Protein AF-A0A374UL57-F1 (afdb_monomer_lite)

Foldseek 3Di:
DDPVVLVVLCVVVVDPDDLVVSCVVSVHDSVVSVVSCVVDDPDDDDDDPDKDKDWDADDPDPDRIWIWIDDVVVGDTDDIWRDPDPVRVVVVVD

Radius of gyration: 16.24 Å; chains: 1; bounding box: 35×29×39 Å

pLDDT: mean 92.46, std 6.15, range [67.19, 98.31]

Sequence (94 aa):
MTNRLSAYIIDKLRDAVTYTSVAREMNLSVNTVIRVFGVVDYGHKNLPSALSIDEFKGNTGGEKYQCIITDPVKRVVLDILPARTEVCLTKYFA

Secondary structure (DSSP, 8-state):
--HHHHHHHHHHTTSS--HHHHHHHTT--HHHHHHHHTT-----PPPPSS-EEEEEE--STT-SEEEEEEETTTTEEEEEES---HHHHHHHH-

Structure (mmCIF, N/CA/C/O backbone):
data_AF-A0A374UL57-F1
#
_entry.id   AF-A0A374UL57-F1
#
loop_
_atom_site.group_PDB
_atom_site.id
_atom_site.type_symbol
_atom_site.label_atom_id
_atom_site.label_alt_id
_atom_site.label_comp_id
_atom_site.label_asym_id
_atom_site.label_entity_id
_atom_site.label_seq_id
_atom_site.pdbx_PDB_ins_code
_atom_site.Cartn_x
_atom_site.Cartn_y
_atom_site.Cartn_z
_atom_site.occupancy
_atom_site.B_iso_or_equiv
_atom_site.auth_seq_id
_atom_site.auth_comp_id
_atom_site.auth_asym_id
_atom_site.auth_atom_id
_atom_site.pdbx_PDB_model_num
ATOM 1 N N . MET A 1 1 ? -7.274 -5.044 23.178 1.00 78.94 1 MET A N 1
ATOM 2 C CA . MET A 1 1 ? -8.041 -5.071 21.913 1.00 78.94 1 MET A CA 1
ATOM 3 C C . MET A 1 1 ? -8.206 -6.523 21.512 1.00 78.94 1 MET A C 1
ATOM 5 O O . MET A 1 1 ? -7.232 -7.251 21.627 1.00 78.94 1 MET A O 1
ATOM 9 N N . THR A 1 2 ? -9.408 -6.975 21.156 1.00 94.88 2 THR A N 1
ATOM 10 C CA . THR A 1 2 ? -9.630 -8.385 20.788 1.00 94.88 2 THR A CA 1
ATOM 11 C C . THR A 1 2 ? -9.270 -8.620 19.321 1.00 94.88 2 THR A C 1
ATOM 13 O O . THR A 1 2 ? -9.438 -7.719 18.501 1.00 94.88 2 THR A O 1
ATOM 16 N N . ASN A 1 3 ? -8.846 -9.838 18.969 1.00 95.12 3 ASN A N 1
ATOM 17 C CA . ASN A 1 3 ? -8.517 -10.194 17.579 1.00 95.12 3 ASN A CA 1
ATOM 18 C C . ASN A 1 3 ? -9.691 -9.949 16.621 1.00 95.12 3 ASN A C 1
ATOM 20 O O . ASN A 1 3 ? -9.488 -9.504 15.497 1.00 95.12 3 ASN A O 1
ATOM 24 N N . ARG A 1 4 ? -10.927 -10.169 17.090 1.00 96.62 4 ARG A N 1
ATOM 25 C CA . ARG A 1 4 ? -12.145 -9.904 16.313 1.00 96.62 4 ARG A CA 1
ATOM 26 C C . ARG A 1 4 ? -12.296 -8.425 15.955 1.00 96.62 4 ARG A C 1
ATOM 28 O O . ARG A 1 4 ? -12.655 -8.117 14.826 1.00 96.62 4 ARG A O 1
ATOM 35 N N . LEU A 1 5 ? -12.019 -7.518 16.896 1.00 96.06 5 LEU A N 1
ATOM 36 C CA . LEU A 1 5 ? -12.085 -6.080 16.629 1.00 96.06 5 LEU A CA 1
ATOM 37 C C . LEU A 1 5 ? -10.963 -5.646 15.679 1.00 96.06 5 LEU A C 1
ATOM 39 O O . LEU A 1 5 ? -11.226 -4.892 14.751 1.00 96.06 5 LEU A O 1
ATOM 43 N N . SER A 1 6 ? -9.744 -6.160 15.861 1.00 96.56 6 SER A N 1
ATOM 44 C CA . SER A 1 6 ? -8.632 -5.879 14.945 1.00 96.56 6 SER A CA 1
ATOM 45 C C . SER A 1 6 ? -8.938 -6.333 13.514 1.00 96.56 6 SER A C 1
ATOM 47 O O . SER A 1 6 ? -8.752 -5.560 12.581 1.00 96.56 6 SER A O 1
ATOM 49 N N . ALA A 1 7 ? -9.466 -7.549 13.338 1.00 96.12 7 ALA A N 1
ATOM 50 C CA . ALA A 1 7 ? -9.856 -8.066 12.027 1.00 96.12 7 ALA A CA 1
ATOM 51 C C . ALA A 1 7 ? -10.949 -7.208 11.371 1.00 96.12 7 ALA A C 1
ATOM 53 O O . ALA A 1 7 ? -10.868 -6.915 10.184 1.00 96.12 7 ALA A O 1
ATOM 54 N N . TYR A 1 8 ? -1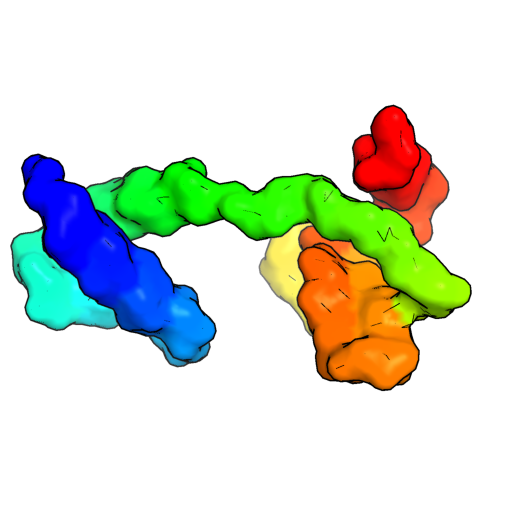1.931 -6.751 12.152 1.00 96.62 8 TYR A N 1
ATOM 55 C CA . TYR A 1 8 ? -12.988 -5.871 11.656 1.00 96.62 8 TYR A CA 1
ATOM 56 C C . TYR A 1 8 ? -12.467 -4.485 11.241 1.00 96.62 8 TYR A C 1
ATOM 58 O O . TYR A 1 8 ? -12.885 -3.948 10.220 1.00 96.62 8 TYR A O 1
ATOM 66 N N . ILE A 1 9 ? -11.511 -3.921 11.988 1.00 97.25 9 ILE A N 1
ATOM 67 C CA . ILE A 1 9 ? -10.827 -2.676 11.605 1.00 97.25 9 ILE A CA 1
ATOM 68 C C . ILE A 1 9 ? -10.090 -2.852 10.270 1.00 97.25 9 ILE A C 1
ATOM 70 O O . ILE A 1 9 ? -10.194 -1.989 9.404 1.00 97.25 9 ILE A O 1
ATOM 74 N N . ILE A 1 10 ? -9.359 -3.959 10.097 1.00 96.31 10 ILE A N 1
ATOM 75 C CA . ILE A 1 10 ? -8.625 -4.254 8.856 1.00 96.31 10 ILE A CA 1
ATOM 76 C C . ILE A 1 10 ? -9.588 -4.410 7.674 1.00 96.31 10 ILE A C 1
ATOM 78 O O . ILE A 1 10 ? -9.320 -3.877 6.602 1.00 96.31 10 ILE A O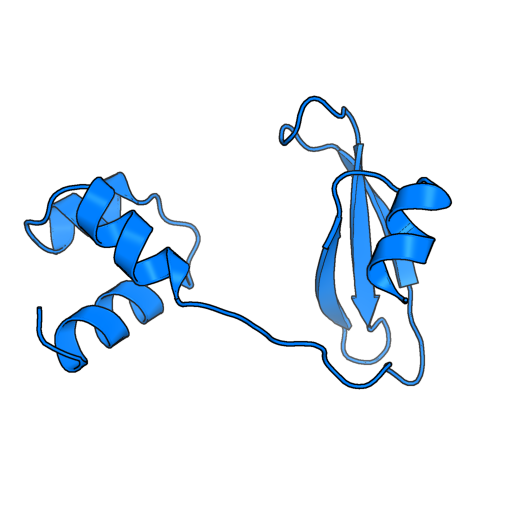 1
ATOM 82 N N . ASP A 1 11 ? -10.716 -5.094 7.871 1.00 96.19 11 ASP A N 1
ATOM 83 C CA . ASP A 1 11 ? -11.744 -5.263 6.840 1.00 96.19 11 ASP A CA 1
ATOM 84 C C . ASP A 1 11 ? -12.310 -3.914 6.373 1.00 96.19 11 ASP A C 1
ATOM 86 O O . ASP A 1 11 ? -12.367 -3.645 5.177 1.00 96.19 11 ASP A O 1
ATOM 90 N N . LYS A 1 12 ? -12.602 -3.001 7.308 1.00 96.12 12 LYS A N 1
ATOM 91 C CA . LYS A 1 12 ? -13.057 -1.635 6.996 1.00 96.12 12 LYS A CA 1
ATOM 92 C C . LYS A 1 12 ? -12.032 -0.811 6.221 1.00 96.12 12 LYS A C 1
ATOM 94 O O . LYS A 1 12 ? -12.408 0.011 5.393 1.00 96.12 12 LYS A O 1
ATOM 99 N N . LEU A 1 13 ? -10.745 -1.018 6.491 1.00 96.50 13 LEU A N 1
ATOM 100 C CA . LEU A 1 13 ? -9.643 -0.328 5.814 1.00 96.50 13 LEU A CA 1
ATOM 101 C C . LEU A 1 13 ? -9.341 -0.885 4.415 1.00 96.50 13 LEU A C 1
ATOM 103 O O . LEU A 1 13 ? -8.445 -0.374 3.748 1.00 96.50 13 LEU A O 1
ATOM 107 N N . ARG A 1 14 ? -10.063 -1.917 3.960 1.00 93.44 14 ARG A N 1
ATOM 108 C CA . ARG A 1 14 ? -9.954 -2.427 2.587 1.00 93.44 14 ARG A CA 1
ATOM 109 C C . ARG A 1 14 ? -1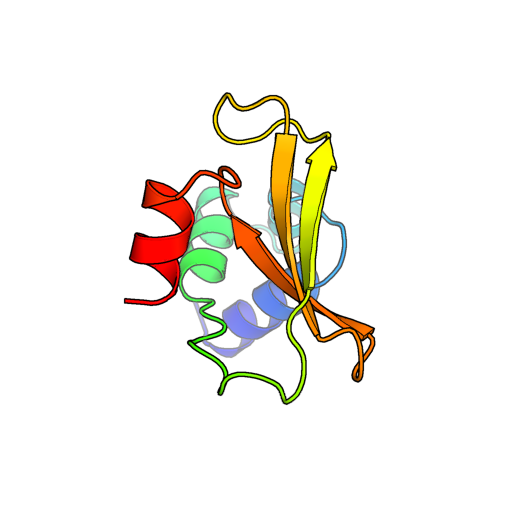0.502 -1.439 1.553 1.00 93.44 14 ARG A C 1
ATOM 111 O O . ARG A 1 14 ? -10.026 -1.431 0.420 1.00 93.44 14 ARG A O 1
ATOM 118 N N . ASP A 1 15 ? -11.484 -0.629 1.938 1.00 93.38 15 ASP A N 1
ATOM 119 C CA . ASP A 1 15 ? -12.087 0.387 1.079 1.00 93.38 15 ASP A CA 1
ATOM 120 C C . ASP A 1 15 ? -11.312 1.714 1.123 1.00 93.38 15 ASP A C 1
ATOM 122 O O . ASP A 1 15 ? -10.450 1.945 1.972 1.00 93.38 15 ASP A O 1
ATOM 126 N N . ALA A 1 16 ? -11.647 2.634 0.215 1.00 93.00 16 ALA A N 1
ATOM 127 C CA . ALA A 1 16 ? -11.066 3.974 0.164 1.00 93.00 16 ALA A CA 1
ATOM 128 C C . ALA A 1 16 ? -11.597 4.873 1.301 1.00 93.00 16 ALA A C 1
ATOM 130 O O . ALA A 1 16 ? -12.411 5.773 1.087 1.00 93.00 16 ALA A O 1
ATOM 131 N N . VAL A 1 17 ? -11.134 4.625 2.528 1.00 95.75 17 VAL A N 1
ATOM 132 C CA . VAL A 1 17 ? -11.513 5.358 3.745 1.00 95.75 17 VAL A CA 1
ATOM 133 C C . VAL A 1 17 ? -10.292 5.926 4.466 1.00 95.75 17 VAL A C 1
ATOM 135 O O . VAL A 1 17 ? -9.161 5.486 4.286 1.00 95.75 17 VAL A O 1
ATOM 138 N N . THR A 1 18 ? -10.511 6.925 5.323 1.00 96.69 18 THR A N 1
ATOM 139 C CA . THR A 1 18 ? -9.440 7.493 6.156 1.00 96.69 18 THR A CA 1
ATOM 140 C C . THR A 1 18 ? -9.358 6.786 7.508 1.00 96.69 18 THR A C 1
ATOM 142 O O . THR A 1 18 ? -10.386 6.415 8.083 1.00 96.69 18 THR A O 1
ATOM 145 N N . TYR A 1 19 ? -8.156 6.696 8.090 1.00 97.44 19 TYR A N 1
ATOM 146 C CA . TYR A 1 19 ? -7.974 6.182 9.456 1.00 97.44 19 TYR A CA 1
ATOM 147 C C . TYR A 1 19 ? -8.842 6.921 10.483 1.00 97.44 19 TYR A C 1
ATOM 149 O O . TYR A 1 19 ? -9.393 6.300 11.387 1.00 97.44 19 TYR A O 1
ATOM 157 N N . THR A 1 20 ? -9.011 8.238 10.328 1.00 98.12 20 THR A N 1
ATOM 158 C CA . THR A 1 20 ? -9.856 9.064 11.203 1.00 98.12 20 THR A CA 1
ATOM 159 C C . THR A 1 20 ? -11.331 8.676 11.128 1.00 98.12 20 THR A C 1
ATOM 161 O O . THR A 1 20 ? -12.013 8.676 12.152 1.00 98.12 20 THR A O 1
ATOM 164 N N . SER A 1 21 ? -11.831 8.328 9.937 1.00 98.00 21 SER A N 1
ATOM 165 C CA . SER A 1 21 ? -13.213 7.873 9.762 1.00 98.00 21 SER A CA 1
ATOM 166 C C . SER A 1 21 ? -13.452 6.552 10.487 1.00 98.00 21 SER A C 1
ATOM 168 O O . SER A 1 21 ? -14.386 6.450 11.279 1.00 98.00 21 SER A O 1
ATOM 170 N N . VAL A 1 22 ? -12.559 5.578 10.290 1.00 97.94 22 VAL A N 1
ATOM 171 C CA . VAL A 1 22 ? -12.645 4.266 10.952 1.00 97.94 22 VAL A CA 1
ATOM 172 C C . VAL A 1 22 ? -12.487 4.407 12.467 1.00 97.94 22 VAL A C 1
ATOM 174 O O . VAL A 1 22 ? -13.231 3.799 13.229 1.00 97.94 22 VAL A O 1
ATOM 177 N N . ALA A 1 23 ? -11.574 5.263 12.930 1.00 98.12 23 ALA A N 1
ATOM 178 C CA . ALA A 1 23 ? -11.388 5.543 14.352 1.00 98.12 23 ALA A CA 1
ATOM 179 C C . ALA A 1 23 ? -12.662 6.107 15.002 1.00 98.12 23 ALA A C 1
ATOM 181 O O . ALA A 1 23 ? -13.043 5.664 16.085 1.00 98.12 23 ALA A O 1
ATOM 182 N N . ARG A 1 24 ? -13.355 7.029 14.320 1.00 98.12 24 ARG A N 1
ATOM 183 C CA . ARG A 1 24 ? -14.635 7.584 14.779 1.00 98.12 24 ARG A CA 1
ATOM 184 C C . ARG A 1 24 ? -15.735 6.523 14.823 1.00 98.12 24 ARG A C 1
ATOM 186 O O . ARG A 1 24 ? -16.436 6.446 15.825 1.00 98.12 24 ARG A O 1
ATOM 193 N N . GLU A 1 25 ? -15.868 5.708 13.776 1.00 96.62 25 GLU A N 1
ATOM 194 C CA . GLU A 1 25 ? -16.866 4.628 13.710 1.00 96.62 25 GLU A CA 1
ATOM 195 C C . GLU A 1 25 ? -16.655 3.589 14.825 1.00 96.62 25 GLU A C 1
ATOM 197 O O . GLU A 1 25 ? -17.617 3.124 15.431 1.00 96.62 25 GLU A O 1
ATOM 202 N N . MET A 1 26 ? -15.397 3.270 15.145 1.00 94.94 26 MET A N 1
ATOM 203 C CA . MET A 1 26 ? -15.045 2.275 16.165 1.00 9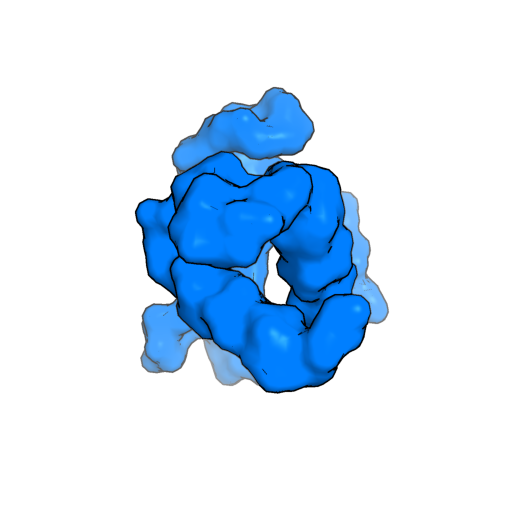4.94 26 MET A CA 1
ATOM 204 C C . MET A 1 26 ? -14.902 2.845 17.585 1.00 94.94 26 MET A C 1
ATOM 206 O O . MET A 1 26 ? -14.614 2.082 18.507 1.00 94.94 26 MET A O 1
ATOM 210 N N . ASN A 1 27 ? -15.074 4.159 17.777 1.00 96.38 27 ASN A N 1
ATOM 211 C CA . ASN A 1 27 ? -14.800 4.865 19.036 1.00 96.38 27 ASN A CA 1
ATOM 212 C C . ASN A 1 27 ? -13.381 4.591 19.589 1.00 96.38 27 ASN A C 1
ATOM 214 O O . ASN A 1 27 ? -13.187 4.242 20.755 1.00 96.38 27 ASN A O 1
ATOM 218 N N . LEU A 1 28 ? -12.374 4.714 18.721 1.00 97.12 28 LEU A N 1
ATOM 219 C CA . LEU A 1 28 ? -10.958 4.498 19.023 1.00 97.12 28 LEU A CA 1
ATOM 220 C C . LEU A 1 28 ? -10.130 5.742 18.687 1.00 97.12 28 LEU A C 1
ATOM 222 O O . LEU A 1 28 ? -10.541 6.600 17.912 1.00 97.12 28 LEU A O 1
ATOM 226 N N . SER A 1 29 ? -8.912 5.824 19.226 1.00 97.88 29 SER A N 1
ATOM 227 C CA . SER A 1 29 ? -7.941 6.811 18.748 1.00 97.88 29 SER A CA 1
ATOM 228 C C . SER A 1 29 ? -7.396 6.422 17.372 1.00 97.88 29 SER A C 1
ATOM 230 O O . SER A 1 29 ? -7.188 5.241 17.083 1.00 97.88 29 SER A O 1
ATOM 232 N N . VAL A 1 30 ? -7.079 7.422 16.544 1.00 98.31 30 VAL A N 1
ATOM 233 C CA . VAL A 1 30 ? -6.478 7.218 15.213 1.00 98.31 30 VAL A CA 1
ATOM 234 C C . VAL A 1 30 ? -5.189 6.393 15.300 1.00 98.31 30 VAL A C 1
ATOM 236 O O . VAL A 1 30 ? -5.019 5.441 14.545 1.00 98.31 30 VAL A O 1
ATOM 239 N N . ASN A 1 31 ? -4.333 6.668 16.291 1.00 98.06 31 ASN A N 1
ATOM 240 C CA . ASN A 1 31 ? -3.105 5.901 16.534 1.00 98.06 31 ASN A CA 1
ATOM 241 C C . ASN A 1 31 ? -3.365 4.412 16.790 1.00 98.06 31 ASN A C 1
ATOM 243 O O . ASN A 1 31 ? -2.553 3.567 16.418 1.00 98.06 31 ASN A O 1
ATOM 247 N N . THR A 1 32 ? -4.495 4.070 17.413 1.00 97.56 32 THR A N 1
ATOM 248 C CA . THR A 1 32 ? -4.850 2.666 17.629 1.00 97.56 32 THR A CA 1
ATOM 249 C C . THR A 1 32 ? -5.172 1.978 16.309 1.00 97.56 32 THR A C 1
ATOM 251 O O . THR A 1 32 ? -4.675 0.881 16.075 1.00 97.56 32 THR A O 1
ATOM 254 N N . VAL A 1 33 ? -5.934 2.637 15.433 1.00 98.06 33 VAL A N 1
ATOM 255 C CA . VAL A 1 33 ? -6.258 2.126 14.093 1.00 98.06 33 VAL A CA 1
ATOM 256 C C . VAL A 1 33 ? -4.993 1.984 13.240 1.00 98.06 33 VAL A C 1
ATOM 258 O O . VAL A 1 33 ? -4.789 0.930 12.647 1.00 98.06 33 VAL A O 1
ATOM 261 N N . ILE A 1 34 ? -4.104 2.985 13.247 1.00 97.50 34 ILE A N 1
ATOM 262 C CA . ILE A 1 34 ? -2.814 2.935 12.533 1.00 97.50 34 ILE A CA 1
ATOM 263 C C . ILE A 1 34 ? -1.989 1.729 12.988 1.00 97.50 34 ILE A C 1
ATOM 265 O O . ILE A 1 34 ? -1.476 0.981 12.163 1.00 97.50 34 ILE A O 1
ATOM 269 N N . ARG A 1 35 ? -1.888 1.494 14.301 1.00 96.75 35 ARG A N 1
ATOM 270 C CA . ARG A 1 35 ? -1.138 0.351 14.835 1.00 96.75 35 ARG A CA 1
ATOM 271 C C . ARG A 1 35 ? -1.767 -0.991 14.459 1.00 96.75 35 ARG A C 1
ATOM 273 O O . ARG A 1 35 ? -1.035 -1.943 14.225 1.00 96.75 35 ARG A O 1
ATOM 280 N N . VAL A 1 36 ? -3.099 -1.072 14.413 1.00 96.62 36 VAL A N 1
ATOM 281 C CA . VAL A 1 36 ? -3.799 -2.277 13.942 1.00 96.62 36 VAL A CA 1
ATOM 282 C C . VAL A 1 36 ? -3.505 -2.523 12.467 1.00 96.62 36 VAL A C 1
ATOM 284 O O . VAL A 1 36 ? -3.236 -3.657 12.102 1.00 96.62 36 VAL A O 1
ATOM 287 N N . PHE A 1 37 ? -3.502 -1.489 11.627 1.00 95.88 37 PHE A N 1
ATOM 288 C CA . PHE A 1 37 ? -3.141 -1.648 10.219 1.00 95.88 37 PHE A CA 1
ATOM 289 C C . PHE A 1 37 ? -1.657 -1.984 10.024 1.00 95.88 37 PHE A C 1
ATOM 291 O O . PHE A 1 37 ? -1.314 -2.723 9.114 1.00 95.88 37 PHE A O 1
ATOM 298 N N . GLY A 1 38 ? -0.776 -1.513 10.909 1.00 94.12 38 GLY A N 1
ATOM 299 C CA . GLY A 1 38 ? 0.667 -1.762 10.832 1.00 94.12 38 GLY A CA 1
ATOM 300 C C . GLY A 1 38 ? 1.098 -3.230 10.949 1.00 94.12 38 GLY A C 1
ATOM 301 O O . GLY A 1 38 ? 2.272 -3.514 10.745 1.00 94.12 38 GLY A O 1
ATOM 302 N N . VAL A 1 39 ? 0.188 -4.158 11.274 1.00 91.44 39 VAL A N 1
ATOM 303 C CA . VAL A 1 39 ? 0.463 -5.610 11.243 1.00 91.44 39 VAL A CA 1
ATOM 304 C C . VAL A 1 39 ? 0.071 -6.265 9.915 1.00 91.44 39 VAL A C 1
ATOM 306 O O . VAL A 1 39 ? 0.292 -7.461 9.741 1.00 91.44 39 VAL A O 1
ATOM 309 N N . VAL A 1 40 ? -0.560 -5.516 9.005 1.00 92.00 40 VAL A N 1
ATOM 310 C CA . VAL A 1 40 ? -0.933 -6.003 7.677 1.00 92.00 40 VAL A CA 1
ATOM 311 C C . VAL A 1 40 ? 0.324 -6.064 6.822 1.00 92.00 40 VAL A C 1
ATOM 313 O O . VAL A 1 40 ? 0.932 -5.041 6.518 1.00 92.00 40 VAL A O 1
ATOM 316 N N . ASP A 1 41 ? 0.675 -7.276 6.417 1.00 87.56 41 ASP A N 1
ATOM 317 C CA . ASP A 1 41 ? 1.734 -7.555 5.460 1.00 87.56 41 ASP A CA 1
ATOM 318 C C . ASP A 1 41 ? 1.158 -8.459 4.365 1.00 87.56 41 ASP A C 1
ATOM 320 O O . ASP A 1 41 ? 0.546 -9.493 4.651 1.00 87.56 41 ASP A O 1
ATOM 324 N N . TYR A 1 42 ? 1.303 -8.043 3.109 1.00 78.69 42 TYR A N 1
ATOM 325 C CA . TYR A 1 42 ? 0.831 -8.807 1.953 1.00 78.69 42 TYR A CA 1
ATOM 326 C C . TYR A 1 42 ? 1.856 -9.845 1.474 1.00 78.69 42 TYR A C 1
ATOM 328 O O . TYR A 1 42 ? 1.523 -10.656 0.603 1.00 78.69 42 TYR A O 1
ATOM 336 N N . GLY A 1 43 ? 3.051 -9.863 2.081 1.00 75.75 43 GLY A N 1
ATOM 337 C CA . GLY A 1 43 ? 4.129 -10.800 1.802 1.00 75.75 43 GLY A CA 1
ATOM 338 C C . GLY A 1 43 ? 4.687 -10.691 0.382 1.00 75.75 43 GLY A C 1
ATOM 339 O O . GLY A 1 43 ? 4.154 -10.009 -0.494 1.00 75.75 43 GLY A O 1
ATOM 340 N N . HIS A 1 44 ? 5.767 -11.428 0.131 1.00 67.75 44 HIS A N 1
ATOM 341 C CA . HIS A 1 44 ? 6.337 -11.544 -1.208 1.00 67.75 44 HIS A CA 1
ATOM 342 C C . HIS A 1 44 ? 5.574 -12.623 -1.977 1.00 67.75 44 HIS A C 1
ATOM 344 O O . HIS A 1 44 ? 5.632 -13.810 -1.647 1.00 67.75 44 HIS A O 1
ATOM 350 N N . LYS A 1 45 ? 4.817 -12.215 -2.997 1.00 67.19 45 LYS A N 1
ATOM 351 C CA . LYS A 1 45 ? 4.170 -13.160 -3.914 1.00 67.19 45 LYS A CA 1
ATOM 352 C C . LYS A 1 45 ? 5.226 -13.766 -4.836 1.00 67.19 45 LYS A C 1
ATOM 354 O O . LYS A 1 45 ? 6.159 -13.082 -5.247 1.00 67.19 45 LYS A O 1
ATOM 359 N N . ASN A 1 46 ? 5.041 -15.034 -5.206 1.00 81.81 46 ASN A N 1
ATOM 360 C CA . ASN A 1 46 ? 5.799 -15.640 -6.301 1.00 81.81 46 ASN A CA 1
ATOM 361 C C . ASN A 1 46 ? 5.739 -14.730 -7.532 1.00 81.81 46 ASN A C 1
ATOM 363 O O . ASN A 1 46 ? 4.669 -14.188 -7.838 1.00 81.81 46 ASN A O 1
ATOM 367 N N . LEU A 1 47 ? 6.864 -14.602 -8.238 1.00 86.06 47 LEU A N 1
ATOM 368 C CA . LEU A 1 47 ? 6.913 -13.816 -9.464 1.00 86.06 47 LEU A CA 1
ATOM 369 C C . LEU A 1 47 ? 5.835 -14.316 -10.443 1.00 86.06 47 LEU A C 1
ATOM 371 O O . LEU A 1 47 ? 5.736 -15.525 -10.687 1.00 86.06 47 LEU A O 1
ATOM 375 N N . PRO A 1 48 ? 4.990 -13.416 -10.973 1.00 90.31 48 PRO A N 1
ATOM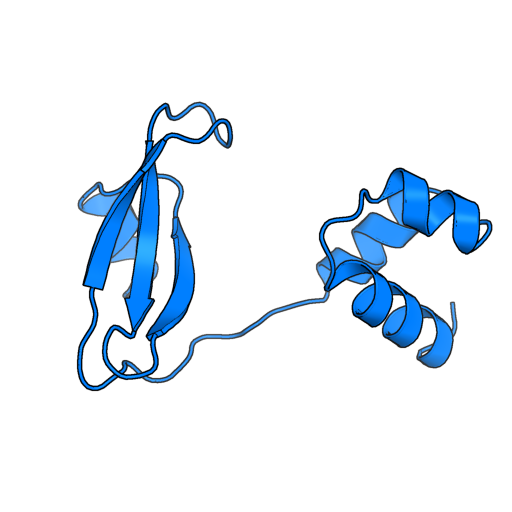 376 C CA . PRO A 1 48 ? 4.002 -13.781 -11.977 1.00 90.31 48 PRO A CA 1
ATOM 377 C C . PRO A 1 48 ? 4.687 -14.198 -13.285 1.00 90.31 48 PRO A C 1
ATOM 379 O O . PRO A 1 48 ? 5.858 -13.906 -13.519 1.00 90.31 48 PRO A O 1
ATOM 382 N N . SER A 1 49 ? 3.934 -14.835 -14.183 1.00 92.94 49 SER A N 1
ATOM 383 C CA . SER A 1 49 ? 4.435 -15.208 -15.516 1.00 92.94 49 SER A CA 1
ATOM 384 C C . SER A 1 49 ? 4.801 -14.000 -16.382 1.00 92.94 49 SER A C 1
ATOM 386 O O . SER A 1 49 ? 5.609 -14.117 -17.297 1.00 92.94 49 SER A O 1
ATOM 388 N N . ALA A 1 50 ? 4.178 -12.853 -16.118 1.00 94.62 50 ALA A N 1
ATOM 389 C CA .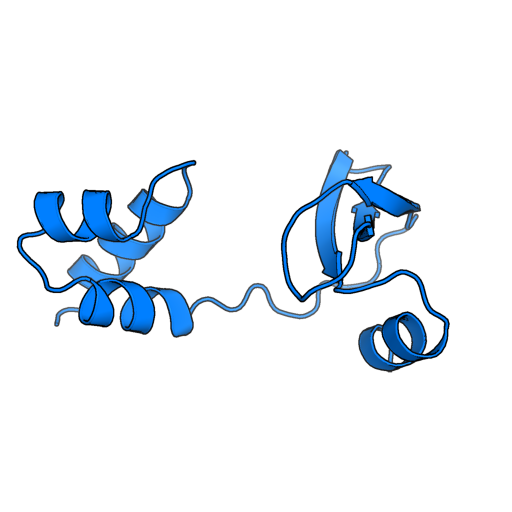 ALA A 1 50 ? 4.509 -11.576 -16.723 1.00 94.62 50 ALA A CA 1
ATOM 390 C C . ALA A 1 50 ? 4.453 -10.499 -15.643 1.00 94.62 50 ALA A C 1
ATOM 392 O O . ALA A 1 50 ? 3.560 -10.512 -14.797 1.00 94.62 50 ALA A O 1
ATOM 393 N N . LEU A 1 51 ? 5.392 -9.563 -15.701 1.00 93.88 51 LEU A N 1
ATOM 394 C CA . LEU A 1 51 ? 5.499 -8.448 -14.775 1.00 93.88 51 LEU A CA 1
ATOM 395 C C . LEU A 1 51 ? 5.531 -7.155 -15.584 1.00 93.88 51 LEU A C 1
ATOM 397 O O . LEU A 1 51 ? 6.298 -7.048 -16.539 1.00 93.88 51 LEU A O 1
ATOM 401 N N . SER A 1 52 ? 4.709 -6.183 -15.204 1.00 95.12 52 SER A N 1
ATOM 402 C CA . SER A 1 52 ? 4.718 -4.852 -15.805 1.00 95.12 52 SER A CA 1
ATOM 403 C C . SER A 1 52 ? 5.133 -3.816 -14.767 1.00 95.12 52 SER A C 1
ATOM 405 O O . SER A 1 52 ? 4.601 -3.798 -13.655 1.00 95.12 52 SER A O 1
ATOM 407 N N . ILE A 1 53 ? 6.091 -2.973 -15.154 1.00 95.81 53 ILE A N 1
ATOM 408 C CA . ILE A 1 53 ? 6.682 -1.906 -14.343 1.00 95.81 53 ILE A CA 1
ATOM 409 C C . ILE A 1 53 ? 6.415 -0.591 -15.066 1.00 95.81 53 ILE A C 1
ATOM 411 O O . ILE A 1 53 ? 6.876 -0.414 -16.194 1.00 95.81 53 ILE A O 1
ATOM 415 N N . ASP A 1 54 ? 5.699 0.317 -14.415 1.00 95.44 54 ASP A N 1
ATOM 416 C CA . ASP A 1 54 ? 5.335 1.613 -14.990 1.00 95.44 54 ASP A CA 1
ATOM 417 C C . ASP A 1 54 ? 5.409 2.732 -13.940 1.00 95.44 54 ASP A C 1
ATOM 419 O O . ASP A 1 54 ? 5.649 2.477 -12.757 1.00 95.44 54 ASP A O 1
ATOM 423 N N . GLU A 1 55 ? 5.213 3.977 -14.364 1.00 94.94 55 GLU A N 1
ATOM 424 C CA . GLU A 1 55 ? 5.198 5.159 -13.503 1.00 94.94 55 GLU A CA 1
ATOM 425 C C . GLU A 1 55 ? 3.840 5.854 -13.535 1.00 94.94 55 GLU A C 1
ATOM 427 O O . GLU A 1 55 ? 3.238 6.068 -14.586 1.00 94.94 55 GLU A O 1
ATOM 432 N N . PHE A 1 56 ? 3.371 6.277 -12.365 1.00 94.19 56 PHE A N 1
ATOM 433 C CA . PHE A 1 56 ? 2.168 7.090 -12.245 1.00 94.19 56 PHE A CA 1
ATOM 434 C C . PHE A 1 56 ? 2.434 8.311 -11.372 1.00 94.19 56 PHE A C 1
ATOM 436 O O . PHE A 1 56 ? 3.320 8.326 -10.519 1.00 94.19 56 PHE A O 1
ATOM 443 N N . LYS A 1 57 ? 1.670 9.378 -11.605 1.00 93.31 57 LYS A N 1
ATOM 444 C CA . LYS A 1 57 ? 1.779 10.604 -10.816 1.00 93.31 57 LYS A CA 1
ATOM 445 C C . LYS A 1 57 ? 1.101 10.408 -9.463 1.00 93.31 57 LYS A C 1
ATOM 447 O O . LYS A 1 57 ? -0.094 10.119 -9.416 1.00 93.31 57 LYS A O 1
ATOM 452 N N . GLY A 1 58 ? 1.826 10.666 -8.386 1.00 87.69 58 GLY A N 1
ATOM 453 C CA . GLY A 1 58 ? 1.298 10.646 -7.026 1.00 87.69 58 GLY A CA 1
ATOM 454 C C . GLY A 1 58 ? 1.934 11.728 -6.161 1.00 87.69 58 GLY A C 1
ATOM 455 O O . GLY A 1 58 ? 2.540 12.679 -6.654 1.00 87.69 58 GLY A O 1
ATOM 456 N N . ASN A 1 59 ? 1.694 11.644 -4.857 1.00 86.00 59 ASN A N 1
ATOM 457 C CA . ASN A 1 59 ? 1.971 12.718 -3.898 1.00 86.00 59 ASN A CA 1
ATOM 458 C C . ASN A 1 59 ? 2.651 12.217 -2.611 1.00 86.00 59 ASN A C 1
ATOM 460 O O . ASN A 1 59 ? 2.595 12.889 -1.583 1.00 86.00 59 ASN A O 1
ATOM 464 N N . THR A 1 60 ? 3.254 11.028 -2.649 1.00 80.25 60 THR A N 1
ATOM 465 C CA . THR A 1 60 ? 3.802 10.341 -1.470 1.00 80.25 60 THR A CA 1
ATOM 466 C C . THR A 1 60 ? 5.327 10.254 -1.544 1.00 80.25 60 THR A C 1
ATOM 468 O O . THR A 1 60 ? 5.890 10.023 -2.609 1.00 80.25 60 THR A O 1
ATOM 471 N N . GLY A 1 61 ? 6.010 10.418 -0.406 1.00 75.31 61 GLY A N 1
ATOM 472 C CA . GLY A 1 61 ? 7.456 10.172 -0.298 1.00 75.31 61 GLY A CA 1
ATOM 473 C C . GLY A 1 61 ? 8.363 11.246 -0.906 1.00 75.31 61 GLY A C 1
ATOM 474 O O . GLY A 1 61 ? 9.552 11.002 -1.052 1.00 75.31 61 GLY A O 1
ATOM 475 N N . GLY A 1 62 ? 7.827 12.421 -1.252 1.00 83.75 62 GLY A N 1
ATOM 476 C CA . GLY A 1 62 ? 8.597 13.529 -1.838 1.00 83.75 62 GLY A CA 1
ATOM 477 C C . GLY A 1 62 ? 8.832 13.418 -3.349 1.00 83.75 62 GLY A C 1
ATOM 478 O O . GLY A 1 62 ? 9.267 14.388 -3.962 1.00 83.75 62 GLY A O 1
ATOM 479 N N . GLU A 1 63 ? 8.473 12.286 -3.955 1.00 84.50 63 GLU A N 1
ATOM 480 C CA . GLU A 1 63 ? 8.632 12.035 -5.386 1.00 84.50 63 GLU A CA 1
ATOM 481 C C . GLU A 1 63 ? 7.385 12.436 -6.185 1.00 84.50 63 GLU A C 1
ATOM 483 O O . GLU A 1 63 ? 6.242 12.236 -5.760 1.00 84.50 63 GLU A O 1
ATOM 488 N N . LYS A 1 64 ? 7.600 13.000 -7.380 1.00 89.00 64 LYS A N 1
ATOM 489 C CA . LYS A 1 64 ? 6.512 13.410 -8.290 1.00 89.00 64 LYS A CA 1
ATOM 490 C C . LYS A 1 64 ? 5.820 12.215 -8.953 1.00 89.00 64 LYS A C 1
ATOM 492 O O . LYS A 1 64 ? 4.630 12.292 -9.270 1.00 89.00 64 LYS A O 1
ATOM 497 N N . TYR A 1 65 ? 6.579 11.154 -9.200 1.00 92.75 65 TYR A N 1
ATOM 498 C CA . TYR A 1 65 ? 6.108 9.922 -9.813 1.00 92.75 65 TYR A CA 1
ATOM 499 C C . TYR A 1 65 ? 6.498 8.747 -8.929 1.00 92.75 65 TYR A C 1
ATOM 501 O O . TYR A 1 65 ? 7.608 8.707 -8.406 1.00 92.75 65 TYR A O 1
ATOM 509 N N . GLN A 1 66 ? 5.577 7.808 -8.774 1.00 94.94 66 GLN A N 1
ATOM 510 C CA . GLN A 1 66 ? 5.775 6.563 -8.052 1.00 94.94 66 GLN A CA 1
ATOM 511 C C . GLN A 1 66 ? 5.766 5.417 -9.059 1.00 94.94 66 GLN A C 1
ATOM 513 O O . GLN A 1 66 ? 5.147 5.500 -10.123 1.00 94.94 66 GLN A O 1
ATOM 518 N N . CYS A 1 67 ? 6.471 4.344 -8.719 1.00 95.00 67 CYS A N 1
ATOM 519 C CA . CYS A 1 67 ? 6.557 3.156 -9.555 1.00 95.00 67 CYS A CA 1
ATOM 520 C C . CYS A 1 67 ? 5.438 2.187 -9.175 1.00 95.00 67 CYS A C 1
ATOM 522 O O . CYS A 1 67 ? 5.219 1.924 -7.993 1.00 95.00 67 CYS A O 1
ATOM 524 N N . ILE A 1 68 ? 4.729 1.656 -10.167 1.00 95.12 68 ILE A N 1
ATOM 525 C CA . ILE A 1 68 ? 3.696 0.640 -9.976 1.00 95.12 68 ILE A CA 1
ATOM 526 C C . ILE A 1 68 ? 4.163 -0.693 -10.554 1.00 95.12 68 ILE A C 1
ATOM 528 O O . ILE A 1 68 ? 4.613 -0.775 -11.698 1.00 95.12 68 ILE A O 1
ATOM 532 N N . ILE A 1 69 ? 4.027 -1.747 -9.751 1.00 94.25 69 ILE A N 1
ATOM 533 C CA . ILE A 1 69 ? 4.324 -3.124 -10.134 1.00 94.25 69 ILE A CA 1
ATOM 534 C C . ILE A 1 69 ? 2.998 -3.861 -10.300 1.00 94.25 69 ILE A C 1
ATOM 536 O O . ILE A 1 69 ? 2.171 -3.893 -9.386 1.00 94.25 69 ILE A O 1
ATOM 540 N N . THR A 1 70 ? 2.774 -4.456 -11.469 1.00 94.81 70 THR A N 1
ATOM 541 C CA . THR A 1 70 ? 1.503 -5.116 -11.801 1.00 94.81 70 THR A CA 1
ATOM 542 C C . THR A 1 70 ? 1.714 -6.477 -12.457 1.00 94.81 70 THR A C 1
ATOM 544 O O . THR A 1 70 ? 2.717 -6.716 -13.132 1.00 94.81 70 THR A O 1
ATOM 547 N N . ASP A 1 71 ? 0.744 -7.371 -12.267 1.00 94.38 71 ASP A N 1
ATOM 548 C CA . ASP A 1 71 ? 0.586 -8.589 -13.063 1.00 94.38 71 ASP A CA 1
ATOM 549 C C . ASP A 1 71 ? -0.424 -8.279 -14.184 1.00 94.38 71 ASP A C 1
ATOM 551 O O . ASP A 1 71 ? -1.631 -8.204 -13.913 1.00 94.38 71 ASP A O 1
ATOM 555 N N . PRO A 1 72 ? 0.024 -8.076 -15.436 1.00 94.19 72 PRO A N 1
ATOM 556 C CA . PRO A 1 72 ? -0.864 -7.732 -16.542 1.00 94.19 72 PRO A CA 1
ATOM 557 C C . PRO A 1 72 ? -1.777 -8.895 -16.959 1.00 94.19 72 PRO A C 1
ATOM 559 O O . PRO A 1 72 ? -2.836 -8.654 -17.540 1.00 94.19 72 PRO A O 1
ATOM 562 N N . VAL A 1 73 ? -1.412 -10.147 -16.653 1.00 94.81 73 VAL A N 1
ATOM 563 C CA . VAL A 1 73 ? -2.215 -11.335 -16.990 1.00 94.81 73 VAL A CA 1
ATOM 564 C C . VAL A 1 73 ? -3.414 -11.427 -16.055 1.00 94.81 73 VAL A C 1
ATOM 566 O O . VAL A 1 73 ? -4.549 -11.569 -16.510 1.00 94.81 73 VAL A O 1
ATOM 569 N N . LYS A 1 74 ? -3.178 -11.296 -14.746 1.00 93.00 74 LYS A N 1
ATOM 570 C CA . LYS A 1 74 ? -4.244 -11.300 -13.729 1.00 93.00 74 LYS A CA 1
ATOM 571 C C . LYS A 1 74 ? -4.925 -9.943 -13.565 1.00 93.00 74 LYS A C 1
ATOM 573 O O . LYS A 1 74 ? -5.961 -9.875 -12.912 1.00 93.00 74 LYS A O 1
ATOM 578 N N . ARG A 1 75 ? -4.365 -8.884 -14.161 1.00 93.25 75 ARG A N 1
ATOM 579 C CA . ARG A 1 75 ? -4.837 -7.492 -14.069 1.00 93.25 75 ARG A CA 1
ATOM 580 C C . ARG A 1 75 ? -4.926 -7.003 -12.623 1.00 93.25 75 ARG A C 1
ATOM 582 O O . ARG A 1 75 ? -5.904 -6.372 -12.231 1.00 93.25 75 ARG A O 1
ATOM 589 N N . VAL A 1 76 ? -3.904 -7.314 -11.827 1.00 91.50 76 VAL A N 1
ATOM 590 C CA . VAL A 1 76 ? -3.824 -6.903 -10.419 1.00 91.50 76 VAL A CA 1
ATOM 591 C C . VAL A 1 76 ? -2.590 -6.053 -10.163 1.00 91.50 76 VAL A C 1
ATOM 593 O O . VAL A 1 76 ? -1.525 -6.282 -10.741 1.00 91.50 76 VAL A O 1
ATOM 596 N N . VAL A 1 77 ? -2.735 -5.092 -9.253 1.00 91.50 77 VAL A N 1
ATOM 597 C CA . VAL A 1 77 ? -1.600 -4.365 -8.685 1.00 91.50 77 VAL A CA 1
ATOM 598 C C . VAL A 1 77 ? -0.920 -5.270 -7.668 1.00 91.50 77 VAL A C 1
ATOM 600 O O . VAL A 1 77 ? -1.579 -5.869 -6.815 1.00 91.50 77 VAL A O 1
ATOM 603 N N . LEU A 1 78 ? 0.393 -5.408 -7.806 1.00 91.94 78 LEU A N 1
ATOM 604 C CA . LEU A 1 78 ? 1.222 -6.170 -6.884 1.00 91.94 78 LEU A CA 1
ATOM 605 C C . LEU A 1 78 ? 1.786 -5.251 -5.811 1.00 91.94 78 LEU A C 1
ATOM 607 O O . LEU A 1 78 ? 1.683 -5.596 -4.639 1.00 91.94 78 LEU A O 1
ATOM 611 N N . ASP A 1 79 ? 2.328 -4.098 -6.212 1.00 91.81 79 ASP A N 1
ATOM 612 C CA . ASP A 1 79 ? 2.967 -3.169 -5.284 1.00 91.81 79 ASP A CA 1
ATOM 613 C C . ASP A 1 79 ? 3.107 -1.747 -5.847 1.00 91.81 79 ASP A C 1
ATOM 615 O O . ASP A 1 79 ? 2.973 -1.518 -7.055 1.00 91.81 79 ASP A O 1
ATOM 619 N N . ILE A 1 80 ? 3.407 -0.800 -4.956 1.00 91.75 80 ILE A N 1
ATOM 620 C CA . ILE A 1 80 ? 3.719 0.597 -5.264 1.00 91.75 80 ILE A CA 1
ATOM 621 C C . ILE A 1 80 ? 5.039 0.961 -4.583 1.00 91.75 80 ILE A C 1
ATOM 623 O O . ILE A 1 80 ? 5.138 0.993 -3.358 1.00 91.75 80 ILE A O 1
ATOM 627 N N . LEU A 1 81 ? 6.047 1.297 -5.385 1.00 92.12 81 LEU A N 1
ATOM 628 C CA . LEU A 1 81 ? 7.381 1.659 -4.916 1.00 92.12 81 LEU A CA 1
ATOM 629 C C . LEU A 1 81 ? 7.601 3.178 -4.973 1.00 92.12 81 LEU A C 1
ATOM 631 O O . LEU A 1 81 ? 6.998 3.858 -5.810 1.00 92.12 81 LEU A O 1
ATOM 635 N N . PRO A 1 82 ? 8.512 3.723 -4.143 1.00 92.19 82 PRO A N 1
ATOM 636 C CA . PRO A 1 82 ? 8.803 5.156 -4.125 1.00 92.19 82 PRO A CA 1
ATOM 637 C C . PRO A 1 82 ? 9.215 5.728 -5.487 1.00 92.19 82 PRO A C 1
ATOM 639 O O . PRO A 1 82 ? 8.789 6.825 -5.824 1.00 92.19 82 PRO A O 1
ATOM 642 N N . ALA A 1 83 ? 10.016 4.992 -6.268 1.00 92.62 83 ALA A N 1
ATOM 643 C CA . ALA A 1 83 ? 10.514 5.432 -7.571 1.00 92.62 83 ALA A CA 1
ATOM 644 C C . ALA A 1 83 ? 10.887 4.244 -8.477 1.00 92.62 83 ALA A C 1
ATOM 646 O O . ALA A 1 83 ? 11.145 3.140 -7.997 1.00 92.62 83 ALA A O 1
ATOM 647 N N . ARG A 1 84 ? 10.982 4.480 -9.794 1.00 93.38 84 ARG A N 1
ATOM 648 C CA . ARG A 1 84 ? 11.419 3.492 -10.805 1.00 93.38 84 ARG A CA 1
ATOM 649 C C . ARG A 1 84 ? 12.938 3.537 -11.045 1.00 93.38 84 ARG A C 1
ATOM 651 O O . ARG A 1 84 ? 13.420 3.328 -12.154 1.00 93.38 84 ARG A O 1
ATOM 658 N N . THR A 1 85 ? 13.718 3.871 -10.022 1.00 92.88 85 THR A N 1
ATOM 659 C CA . THR A 1 85 ? 15.181 3.879 -10.137 1.00 92.88 85 THR A CA 1
ATOM 660 C C . THR A 1 85 ? 15.729 2.461 -10.034 1.00 92.88 85 THR A C 1
ATOM 662 O O . THR A 1 85 ? 15.153 1.611 -9.354 1.00 92.88 85 THR A O 1
ATOM 665 N N . GLU A 1 86 ? 16.875 2.212 -10.669 1.00 94.25 86 GLU A N 1
ATOM 666 C CA . GLU A 1 86 ? 17.567 0.920 -10.593 1.00 94.25 86 GLU A CA 1
ATOM 667 C C . GLU A 1 86 ? 17.805 0.497 -9.139 1.00 94.25 86 GLU A C 1
ATOM 669 O O . GLU A 1 86 ? 17.465 -0.614 -8.756 1.00 94.25 86 GLU A O 1
ATOM 674 N N . VAL A 1 87 ? 18.281 1.414 -8.291 1.00 94.38 87 VAL A N 1
ATOM 675 C CA . VAL A 1 87 ? 18.505 1.153 -6.860 1.00 94.38 87 VAL A CA 1
ATOM 676 C C . VAL A 1 87 ? 17.222 0.701 -6.154 1.00 94.38 87 VAL A C 1
ATOM 678 O O . VAL A 1 87 ? 17.262 -0.229 -5.348 1.00 94.38 87 VAL A O 1
ATOM 681 N N . CYS A 1 88 ? 16.079 1.334 -6.448 1.00 92.88 88 CYS A N 1
ATOM 682 C CA . CYS A 1 88 ? 14.809 0.977 -5.819 1.00 92.88 88 CYS A CA 1
ATOM 683 C C . CYS A 1 88 ? 14.312 -0.398 -6.279 1.00 92.88 88 CYS A C 1
ATOM 685 O O . CYS A 1 88 ? 13.851 -1.185 -5.455 1.00 92.88 88 CYS A O 1
ATOM 687 N N . LEU A 1 89 ? 14.429 -0.696 -7.576 1.00 93.50 89 LEU A N 1
ATOM 688 C CA . LEU A 1 89 ? 13.993 -1.969 -8.153 1.00 93.50 89 LEU A CA 1
ATOM 689 C C . LEU A 1 89 ? 14.900 -3.124 -7.720 1.00 93.50 89 LEU A C 1
ATOM 691 O O . LEU A 1 89 ? 14.400 -4.164 -7.305 1.00 93.50 89 LEU A O 1
ATOM 695 N N . THR A 1 90 ? 16.219 -2.929 -7.734 1.00 93.69 90 THR A N 1
ATOM 696 C CA . THR A 1 90 ? 17.180 -3.932 -7.260 1.00 93.69 90 THR A CA 1
ATOM 697 C C . THR A 1 90 ? 16.946 -4.253 -5.790 1.00 93.69 90 THR A C 1
ATOM 699 O O . THR A 1 90 ? 16.938 -5.419 -5.426 1.00 93.69 90 THR A O 1
ATOM 702 N N . LYS A 1 91 ? 16.674 -3.249 -4.945 1.00 92.75 91 LYS A N 1
ATOM 703 C CA . LYS A 1 91 ? 16.335 -3.480 -3.534 1.00 92.75 91 LYS A CA 1
ATOM 704 C C . LYS A 1 91 ? 15.016 -4.241 -3.351 1.00 92.75 91 LYS A C 1
ATOM 706 O O . LYS A 1 91 ? 14.882 -4.960 -2.371 1.00 92.75 91 LYS A O 1
ATOM 711 N N . TYR A 1 92 ? 14.049 -4.046 -4.244 1.00 91.31 92 TYR A N 1
ATOM 712 C CA . TYR A 1 92 ? 12.747 -4.706 -4.172 1.00 91.31 92 TYR A CA 1
ATOM 713 C C . TYR A 1 92 ? 12.802 -6.185 -4.583 1.00 91.31 92 TYR A C 1
ATOM 715 O O . TYR A 1 92 ? 12.098 -7.003 -4.002 1.00 91.31 92 TYR A O 1
ATOM 723 N N . PHE A 1 93 ? 13.625 -6.525 -5.580 1.00 88.62 93 PHE A N 1
ATOM 724 C CA . PHE A 1 93 ? 13.754 -7.894 -6.100 1.00 88.62 93 PHE A CA 1
ATOM 725 C C . PHE A 1 93 ? 14.933 -8.696 -5.520 1.00 88.62 93 PHE A C 1
ATOM 727 O O . PHE A 1 93 ? 15.105 -9.850 -5.915 1.00 88.62 93 PHE A O 1
ATOM 734 N N . ALA A 1 94 ? 15.752 -8.096 -4.650 1.00 87.19 94 ALA A N 1
ATOM 735 C CA . ALA A 1 94 ? 16.851 -8.767 -3.947 1.00 87.19 94 ALA A CA 1
ATOM 736 C C . ALA A 1 94 ? 16.340 -9.697 -2.841 1.00 87.19 94 ALA A C 1
ATOM 738 O O . ALA A 1 94 ? 16.916 -10.801 -2.713 1.00 87.19 94 ALA A O 1
#